Protein AF-A0A1F4VCU8-F1 (afdb_monomer)

Foldseek 3Di:
DWKWKDQPPKIWIFDDDPPDPDDDDTDIDIDHDPPRPDMDIDDDDPDDDDDDDDDDDDDPDPDDDDDDDDDVVVVVLVVLLFKDKDALDEPDPWPFPDKDFDAAFDKDKDWDFGPHQHPFQWDKDFWDDKPWFDWDWADGTRGTTIIIGTHRHGDITGIGDHHSGGMIMTGDDD

Structure (mmCIF, N/CA/C/O backbone):
data_AF-A0A1F4VCU8-F1
#
_entry.id   AF-A0A1F4VCU8-F1
#
loop_
_atom_site.group_PDB
_atom_site.id
_atom_site.type_symbol
_atom_site.label_atom_id
_atom_site.label_alt_id
_atom_site.label_comp_id
_atom_site.label_asym_id
_atom_site.label_entity_id
_atom_site.label_seq_id
_atom_site.pdbx_PDB_ins_code
_atom_site.Cartn_x
_atom_site.Cartn_y
_atom_site.Cartn_z
_atom_site.occupancy
_atom_site.B_iso_or_equiv
_atom_site.auth_seq_id
_atom_site.auth_comp_id
_atom_site.auth_asym_id
_atom_site.auth_atom_id
_atom_site.pdbx_PDB_model_num
ATOM 1 N N . MET A 1 1 ? -11.627 6.304 26.361 1.00 94.69 1 MET A N 1
ATOM 2 C CA . MET A 1 1 ? -11.579 6.113 24.892 1.00 94.69 1 MET A CA 1
ATOM 3 C C . MET A 1 1 ? -12.552 5.004 24.498 1.00 94.69 1 MET A C 1
ATOM 5 O O . MET A 1 1 ? -12.701 4.077 25.289 1.00 94.69 1 MET A O 1
ATOM 9 N N . ARG A 1 2 ? -13.235 5.103 23.347 1.00 97.06 2 ARG A N 1
ATOM 10 C CA . ARG A 1 2 ? -14.158 4.075 22.809 1.00 97.06 2 ARG A CA 1
ATOM 11 C C . ARG A 1 2 ? -14.008 3.930 21.295 1.00 97.06 2 ARG A C 1
ATOM 13 O O . ARG A 1 2 ? -13.808 4.942 20.628 1.00 97.06 2 ARG A O 1
ATOM 20 N N . ALA A 1 3 ? -14.186 2.729 20.752 1.00 96.81 3 ALA A N 1
ATOM 21 C CA . ALA A 1 3 ? -14.424 2.555 19.321 1.00 96.81 3 ALA A CA 1
ATOM 22 C C . ALA A 1 3 ? -15.852 3.012 18.974 1.00 96.81 3 ALA A C 1
ATOM 24 O O . ALA A 1 3 ? -16.787 2.813 19.756 1.00 96.81 3 ALA A O 1
ATOM 25 N N . TYR A 1 4 ? -16.015 3.645 17.818 1.00 97.56 4 TYR A N 1
ATOM 26 C CA . TYR A 1 4 ? -17.270 4.223 17.346 1.00 97.56 4 TYR A CA 1
ATOM 27 C C . TYR A 1 4 ? -17.485 3.884 15.872 1.00 97.56 4 TYR A C 1
ATOM 29 O O . TYR A 1 4 ? -16.571 4.020 15.061 1.00 97.56 4 TYR A O 1
ATOM 37 N N . ALA A 1 5 ? -18.701 3.468 15.524 1.00 96.88 5 ALA A N 1
ATOM 38 C CA . ALA A 1 5 ? -19.099 3.214 14.144 1.00 96.88 5 ALA A CA 1
ATOM 39 C C . ALA A 1 5 ? -20.478 3.823 13.869 1.00 96.88 5 ALA A C 1
ATOM 41 O O . ALA A 1 5 ? -21.378 3.714 14.706 1.00 96.88 5 ALA A O 1
ATOM 42 N N . VAL A 1 6 ? -20.659 4.438 12.698 1.00 97.00 6 VAL A N 1
ATOM 43 C CA . VAL A 1 6 ? -21.945 4.997 12.254 1.00 97.00 6 VAL A CA 1
ATOM 44 C C . VAL A 1 6 ? -22.139 4.842 10.745 1.00 97.00 6 VAL A C 1
ATOM 46 O O . VAL A 1 6 ? -21.197 5.008 9.980 1.00 97.00 6 VAL A O 1
ATOM 49 N N . SER A 1 7 ? -23.363 4.535 10.315 1.00 94.62 7 SER A N 1
ATOM 50 C CA . SER A 1 7 ? -23.756 4.323 8.908 1.00 94.62 7 SER A CA 1
ATOM 51 C C . SER A 1 7 ? -24.832 5.308 8.419 1.00 94.62 7 SER A C 1
ATOM 53 O O . SER A 1 7 ? -25.619 5.011 7.523 1.00 94.62 7 SER A O 1
ATOM 55 N N . GLY A 1 8 ? -24.947 6.464 9.081 1.00 89.00 8 GLY A N 1
ATOM 56 C CA . GLY A 1 8 ? -25.991 7.473 8.855 1.00 89.00 8 GLY A CA 1
ATOM 57 C C . GLY A 1 8 ? -27.341 7.153 9.511 1.00 89.00 8 GLY A C 1
ATOM 58 O O . GLY A 1 8 ? -28.023 8.070 9.955 1.00 89.00 8 GLY A O 1
ATOM 59 N N . ALA A 1 9 ? -27.699 5.872 9.638 1.00 90.62 9 ALA A N 1
ATOM 60 C CA . ALA A 1 9 ? -28.936 5.426 10.293 1.00 90.62 9 ALA A CA 1
ATOM 61 C C . ALA A 1 9 ? -28.701 4.543 11.532 1.00 90.62 9 ALA A C 1
ATOM 63 O O . ALA A 1 9 ? -29.502 4.576 12.464 1.00 90.62 9 ALA A O 1
ATOM 64 N N . THR A 1 10 ? -27.590 3.802 11.585 1.00 94.94 10 THR A N 1
ATOM 65 C CA . THR A 1 10 ? -27.202 3.005 12.757 1.00 94.94 10 THR A CA 1
ATOM 66 C C . THR A 1 10 ? -25.923 3.576 13.349 1.00 94.94 10 THR A C 1
ATOM 68 O O . THR A 1 10 ? -25.008 3.924 12.605 1.00 94.94 10 THR A O 1
ATOM 71 N N . SER A 1 11 ? -25.821 3.635 14.675 1.00 96.75 11 SER A N 1
ATOM 72 C CA . SER A 1 11 ? -24.574 3.962 15.371 1.00 96.75 11 SER A CA 1
ATOM 73 C C . SER A 1 11 ? -24.323 3.004 16.526 1.00 96.75 11 SER A C 1
ATOM 75 O O . SER A 1 11 ? -25.271 2.571 17.180 1.00 96.75 11 SER A O 1
ATOM 77 N N . GLY A 1 12 ? -23.056 2.722 16.810 1.00 96.88 12 GLY A N 1
ATOM 78 C CA . GLY A 1 12 ? -22.636 1.866 17.912 1.00 96.88 12 GLY A CA 1
ATOM 79 C C . GLY A 1 12 ? -21.374 2.392 18.578 1.00 96.88 12 GLY A C 1
ATOM 80 O O . GLY A 1 12 ? -20.564 3.081 17.958 1.00 96.88 12 GLY A O 1
ATOM 81 N N . LEU A 1 13 ? -21.213 2.051 19.853 1.00 98.06 13 LEU A N 1
ATOM 82 C CA . LEU A 1 13 ? -20.025 2.330 20.652 1.00 98.06 13 LEU A CA 1
ATOM 83 C C . LEU A 1 13 ? -19.556 1.029 21.301 1.00 98.06 13 LEU A C 1
ATOM 85 O O . LEU A 1 13 ? -20.384 0.209 21.698 1.00 98.06 13 LEU A O 1
ATOM 89 N N . SER A 1 14 ? -18.245 0.865 21.443 1.00 97.00 14 SER A N 1
ATOM 90 C CA . SER A 1 14 ? -17.687 -0.173 22.311 1.00 97.00 14 SER A CA 1
ATOM 91 C C . SER A 1 14 ? -17.903 0.158 23.793 1.00 97.00 14 SER A C 1
ATOM 93 O O . SER A 1 14 ? -18.301 1.272 24.162 1.00 97.00 14 SER A O 1
ATOM 95 N N . SER A 1 15 ? -17.531 -0.782 24.664 1.00 97.12 15 SER A N 1
ATOM 96 C CA . SER A 1 15 ? -17.189 -0.469 26.053 1.00 97.12 15 SER A CA 1
ATOM 97 C C . SER A 1 15 ? -16.070 0.579 26.127 1.00 97.12 15 SER A C 1
ATOM 99 O O . SER A 1 15 ? -15.321 0.798 25.169 1.00 97.12 15 SER A O 1
ATOM 101 N N . TYR A 1 16 ? -15.967 1.250 27.273 1.00 97.44 16 TYR A N 1
ATOM 102 C CA . TYR A 1 16 ? -14.830 2.115 27.570 1.00 97.44 16 TYR A CA 1
ATOM 103 C C . TYR A 1 16 ? -13.554 1.293 27.727 1.00 97.44 16 TYR A C 1
ATOM 105 O O . TYR A 1 16 ? -13.584 0.252 28.377 1.00 97.44 16 TYR A O 1
ATOM 113 N N . HIS A 1 17 ? -12.446 1.815 27.196 1.00 96.50 17 HIS A N 1
ATOM 114 C CA . HIS A 1 17 ? -11.115 1.445 27.676 1.00 96.50 17 HIS A CA 1
ATOM 115 C C . HIS A 1 17 ? -11.064 1.657 29.191 1.00 96.50 17 HIS A C 1
ATOM 117 O O . HIS A 1 17 ? -11.518 2.715 29.651 1.00 96.50 17 HIS A O 1
ATOM 123 N N . THR A 1 18 ? -10.518 0.711 29.955 1.00 96.44 18 THR A N 1
ATOM 124 C CA . THR A 1 18 ? -10.536 0.811 31.430 1.00 96.44 18 THR A CA 1
ATOM 125 C C . THR A 1 18 ? -9.712 1.986 31.957 1.00 96.44 18 THR A C 1
ATOM 127 O O . THR A 1 18 ? -9.962 2.483 33.052 1.00 96.44 18 THR A O 1
ATOM 130 N N . GLY A 1 19 ? -8.761 2.457 31.150 1.00 94.81 19 GLY A N 1
ATOM 131 C CA . GLY A 1 19 ? -7.851 3.549 31.499 1.00 94.81 19 GLY A CA 1
ATOM 132 C C . GLY A 1 19 ? -6.573 3.082 32.193 1.00 94.81 19 GLY A C 1
ATOM 133 O O . GLY A 1 19 ? -5.846 3.927 32.700 1.00 94.81 19 GLY A O 1
ATOM 134 N N . GLY A 1 20 ? -6.311 1.771 32.224 1.00 94.62 20 GLY A N 1
ATOM 135 C CA . GLY A 1 20 ? -5.032 1.220 32.672 1.00 94.62 20 GLY A CA 1
ATOM 136 C C . GLY A 1 20 ? -3.891 1.405 31.664 1.00 94.62 20 GLY A C 1
ATOM 137 O O . GLY A 1 20 ? -4.073 1.969 30.585 1.00 94.62 20 GLY A O 1
ATOM 138 N N . ASP A 1 21 ? -2.721 0.866 32.016 1.00 95.12 21 ASP A N 1
ATOM 139 C CA . ASP A 1 21 ? -1.460 1.015 31.267 1.00 95.12 21 ASP A CA 1
ATOM 140 C C . ASP A 1 21 ? -1.215 -0.095 30.225 1.00 95.12 21 ASP A C 1
ATOM 142 O O . ASP A 1 21 ? -0.102 -0.275 29.731 1.00 95.12 21 ASP A O 1
ATOM 146 N N . THR A 1 22 ? -2.240 -0.883 29.900 1.00 94.69 22 THR A N 1
ATOM 147 C CA . THR A 1 22 ? -2.159 -1.999 28.947 1.00 94.69 22 THR A CA 1
ATOM 148 C C . THR A 1 22 ? -3.058 -1.755 27.745 1.00 94.69 22 THR A C 1
ATOM 150 O O . THR A 1 22 ? -4.133 -1.182 27.891 1.00 94.69 22 THR A O 1
ATOM 153 N N . PHE A 1 23 ? -2.661 -2.2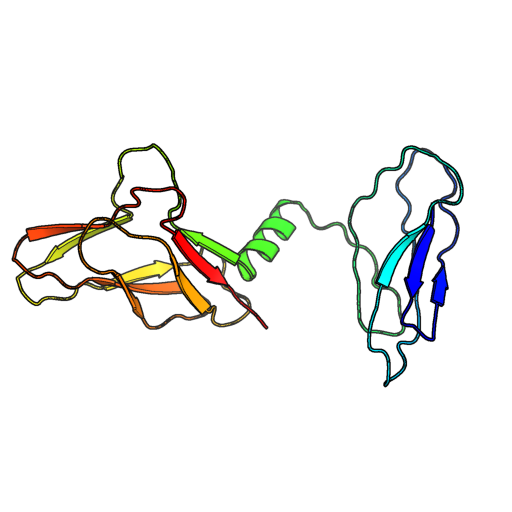53 26.572 1.00 93.50 23 PHE A N 1
ATOM 154 C CA . PHE A 1 23 ? -3.525 -2.248 25.393 1.00 93.50 23 PHE A CA 1
ATOM 155 C C . PHE A 1 23 ? -4.762 -3.133 25.603 1.00 93.50 23 PHE A C 1
ATOM 157 O O . PHE A 1 23 ? -4.649 -4.284 26.028 1.00 93.50 23 PHE A O 1
ATOM 164 N N . GLU A 1 24 ? -5.937 -2.612 25.248 1.00 94.06 24 GLU A N 1
ATOM 165 C CA . GLU A 1 24 ? -7.211 -3.337 25.262 1.00 94.06 24 GLU A CA 1
ATOM 166 C C . GLU A 1 24 ? -7.853 -3.348 23.875 1.00 94.06 24 GLU A C 1
ATOM 168 O O . GLU A 1 24 ? -7.866 -2.340 23.164 1.00 94.06 24 GLU A O 1
ATOM 173 N N . VAL A 1 25 ? -8.462 -4.477 23.509 1.00 93.06 25 VAL A N 1
ATOM 174 C CA . VAL A 1 25 ? -9.234 -4.580 22.268 1.00 93.06 25 VAL A CA 1
ATOM 175 C C . VAL A 1 25 ? -10.623 -3.989 22.486 1.00 93.06 25 VAL A C 1
ATOM 177 O O . VAL A 1 25 ? -11.438 -4.528 23.235 1.00 93.06 25 VAL A O 1
ATOM 180 N N . LEU A 1 26 ? -10.921 -2.899 21.781 1.00 94.94 26 LEU A N 1
ATOM 181 C CA . LEU A 1 26 ? -12.248 -2.290 21.762 1.00 94.94 26 LEU A CA 1
ATOM 182 C C . LEU A 1 26 ? -13.006 -2.731 20.512 1.00 94.94 26 LEU A C 1
ATOM 184 O O . LEU A 1 26 ? -12.565 -2.503 19.391 1.00 94.94 26 LEU A O 1
ATOM 188 N N . THR A 1 27 ? -14.172 -3.344 20.711 1.00 94.19 27 THR A N 1
ATOM 189 C CA . THR A 1 27 ? -14.996 -3.883 19.623 1.00 94.19 27 THR A CA 1
ATOM 190 C C . THR A 1 27 ? -16.317 -3.138 19.524 1.00 94.19 27 THR A C 1
ATOM 192 O O . THR A 1 27 ? -16.995 -2.921 20.528 1.00 94.19 27 THR A O 1
ATOM 195 N N . VAL A 1 28 ? -16.706 -2.786 18.301 1.00 94.94 28 VAL A N 1
ATOM 196 C CA . VAL A 1 28 ? -18.032 -2.259 17.977 1.00 94.94 28 VAL A CA 1
ATOM 197 C C . VAL A 1 28 ? -18.593 -3.025 16.783 1.00 94.94 28 VAL A C 1
ATOM 199 O O . VAL A 1 28 ? -17.887 -3.279 15.810 1.00 94.94 28 VAL A O 1
ATOM 202 N N . THR A 1 29 ? -19.870 -3.392 16.849 1.00 94.62 29 THR A N 1
ATOM 203 C CA . THR A 1 29 ? -20.588 -4.043 15.749 1.00 94.62 29 THR A CA 1
ATOM 204 C C . THR A 1 29 ? -21.853 -3.252 15.471 1.00 94.62 29 THR A C 1
ATOM 206 O O . THR A 1 29 ? -22.619 -2.958 16.388 1.00 94.62 29 THR A O 1
ATOM 209 N N . ILE A 1 30 ? -22.074 -2.899 14.206 1.00 95.31 30 ILE A N 1
ATOM 210 C CA . ILE A 1 30 ? -23.306 -2.253 13.754 1.00 95.31 30 ILE A CA 1
ATOM 211 C C . ILE A 1 30 ? -23.870 -3.006 12.555 1.00 95.31 30 ILE A C 1
ATOM 213 O O . ILE A 1 30 ? -23.128 -3.565 11.752 1.00 95.31 30 ILE A O 1
ATOM 217 N N . THR A 1 31 ? -25.194 -2.992 12.415 1.00 95.38 31 THR A N 1
ATOM 218 C CA . THR A 1 31 ? -25.839 -3.409 11.166 1.00 95.38 31 THR A CA 1
ATOM 219 C C . THR A 1 31 ? -25.790 -2.247 10.182 1.00 95.38 31 THR A C 1
ATOM 221 O O . THR A 1 31 ? -26.274 -1.152 10.489 1.00 95.38 31 THR A O 1
ATOM 224 N N . ILE A 1 32 ? -25.206 -2.481 9.007 1.00 95.12 32 ILE A N 1
ATOM 225 C CA . ILE A 1 32 ? -25.193 -1.511 7.912 1.00 95.12 32 ILE A CA 1
ATOM 226 C C . ILE A 1 32 ? -26.499 -1.664 7.124 1.00 95.12 32 ILE A C 1
ATOM 228 O O . ILE A 1 32 ? -26.737 -2.734 6.561 1.00 95.12 32 ILE A O 1
ATOM 232 N N . PRO A 1 33 ? -27.373 -0.644 7.095 1.00 94.12 33 PRO A N 1
ATOM 233 C CA . PRO A 1 33 ? -28.591 -0.712 6.306 1.00 94.12 33 PRO A CA 1
ATOM 234 C C . PRO A 1 33 ? -28.263 -0.624 4.812 1.00 94.12 33 PRO A C 1
ATOM 236 O O . PRO A 1 33 ? -27.275 -0.013 4.408 1.00 94.12 33 PRO A O 1
ATOM 239 N N . THR A 1 34 ? -29.115 -1.213 3.975 1.00 94.69 34 THR A N 1
ATOM 240 C CA . THR A 1 34 ? -28.892 -1.315 2.520 1.00 94.69 34 THR A CA 1
ATOM 241 C C . THR A 1 34 ? -28.850 0.033 1.800 1.00 94.69 34 THR A C 1
ATOM 243 O O . THR A 1 34 ? -28.366 0.110 0.677 1.00 94.69 34 THR A O 1
ATOM 246 N N . ASN A 1 35 ? -29.351 1.095 2.430 1.00 92.69 35 ASN A N 1
ATOM 247 C CA . ASN A 1 35 ? -29.348 2.461 1.915 1.00 92.69 35 ASN A CA 1
ATOM 248 C C . ASN A 1 35 ? -28.251 3.347 2.535 1.00 92.69 35 ASN A C 1
ATOM 250 O O . ASN A 1 35 ? -28.311 4.567 2.382 1.00 92.69 35 ASN A O 1
ATOM 254 N N . ALA A 1 36 ? -27.281 2.777 3.260 1.00 95.75 36 ALA A N 1
ATOM 255 C CA . ALA A 1 36 ? -26.168 3.545 3.809 1.00 95.75 36 ALA A CA 1
ATOM 256 C C . ALA A 1 36 ? -25.326 4.159 2.678 1.00 95.75 36 ALA A C 1
ATOM 258 O O . ALA A 1 36 ? -24.809 3.450 1.819 1.00 95.75 36 ALA A O 1
ATOM 259 N N . THR A 1 37 ? -25.164 5.481 2.697 1.00 95.44 37 THR A N 1
ATOM 260 C CA . THR A 1 37 ? -24.336 6.226 1.730 1.00 95.44 37 THR A CA 1
ATOM 261 C C . THR A 1 37 ? -22.970 6.615 2.291 1.00 95.44 37 THR A C 1
ATOM 263 O O . THR A 1 37 ? -22.089 7.032 1.545 1.00 95.44 37 THR A O 1
ATOM 266 N N . ASN A 1 38 ? -22.785 6.489 3.606 1.00 93.81 38 ASN A N 1
ATOM 267 C CA . ASN A 1 38 ? -21.536 6.759 4.302 1.00 93.81 38 ASN A CA 1
ATOM 268 C C . ASN A 1 38 ? -21.410 5.803 5.492 1.00 93.81 38 ASN A C 1
ATOM 270 O O . ASN A 1 38 ? -22.391 5.553 6.196 1.00 93.81 38 ASN A O 1
ATOM 274 N N . ILE A 1 39 ? -20.200 5.296 5.715 1.00 94.88 39 ILE A N 1
ATOM 275 C CA . ILE A 1 39 ? -19.821 4.567 6.920 1.00 94.88 39 ILE A CA 1
ATOM 276 C C . ILE A 1 39 ? -18.625 5.297 7.523 1.00 94.88 39 ILE A C 1
ATOM 278 O O . ILE A 1 39 ? -17.591 5.452 6.878 1.00 94.88 39 ILE A O 1
ATOM 282 N N . THR A 1 40 ? -18.759 5.732 8.770 1.00 96.38 40 THR A N 1
ATOM 283 C CA . THR A 1 40 ? -17.675 6.347 9.532 1.00 96.38 40 THR A CA 1
ATOM 284 C C . THR A 1 40 ? -17.259 5.408 10.652 1.00 96.38 40 THR A C 1
ATOM 286 O O . THR A 1 40 ? -18.084 4.996 11.470 1.00 96.38 40 THR A O 1
ATOM 289 N N . LEU A 1 41 ? -15.966 5.104 10.696 1.00 95.88 41 LEU A N 1
ATOM 290 C CA . LEU A 1 41 ? -15.306 4.401 11.790 1.00 95.88 41 LEU A CA 1
ATOM 291 C C . LEU A 1 41 ? -14.384 5.399 12.486 1.00 95.88 41 LEU A C 1
ATOM 293 O O . LEU A 1 41 ? -13.634 6.112 11.822 1.00 95.88 41 LEU A O 1
ATOM 297 N N . ALA A 1 42 ? -14.460 5.487 13.809 1.00 96.19 42 ALA A N 1
ATOM 298 C CA . ALA A 1 42 ? -13.673 6.448 14.568 1.00 96.19 42 ALA A CA 1
ATOM 299 C C . ALA A 1 42 ? -13.369 5.957 15.983 1.00 96.19 42 ALA A C 1
ATOM 301 O O . ALA A 1 42 ? -13.940 4.984 16.480 1.00 96.19 42 ALA A O 1
ATOM 302 N N . VAL A 1 43 ? -12.505 6.705 16.661 1.00 96.50 43 VAL A N 1
ATOM 303 C CA . VAL A 1 43 ? -12.291 6.599 18.101 1.00 96.50 43 VAL A CA 1
ATOM 304 C C . VAL A 1 43 ? -12.884 7.825 18.775 1.00 96.50 43 VAL A C 1
ATOM 306 O O . VAL A 1 43 ? -12.582 8.960 18.412 1.00 96.50 43 VAL A O 1
ATOM 309 N N . LYS A 1 44 ? -13.747 7.594 19.763 1.00 96.25 44 LYS A N 1
ATOM 310 C CA . LYS A 1 44 ? -14.415 8.645 20.525 1.00 96.25 44 LYS A CA 1
ATOM 311 C C . LYS A 1 44 ? -13.725 8.872 21.869 1.00 96.25 44 LYS A C 1
ATOM 313 O O . LYS A 1 44 ? -13.519 7.941 22.658 1.00 96.25 44 LYS A O 1
ATOM 318 N N . PHE A 1 45 ? -13.446 10.139 22.148 1.00 96.25 45 PHE A N 1
ATOM 319 C CA . PHE A 1 45 ? -12.943 10.636 23.422 1.00 96.25 45 PHE A CA 1
ATOM 320 C C . PHE A 1 45 ? -14.024 11.492 24.083 1.00 96.25 45 PHE A C 1
ATOM 322 O O . PHE A 1 45 ? -14.522 12.428 23.469 1.00 96.25 45 PHE A O 1
ATOM 329 N N . ASP A 1 46 ? -14.400 11.167 25.321 1.00 94.25 46 ASP A N 1
ATOM 330 C CA . ASP A 1 46 ? -15.365 11.969 26.094 1.00 94.25 46 ASP A CA 1
ATOM 331 C C . ASP A 1 46 ? -14.670 12.997 27.009 1.00 94.25 46 ASP A C 1
ATOM 333 O O . ASP A 1 46 ? -15.324 13.834 27.622 1.00 94.25 46 ASP A O 1
ATOM 337 N N . ALA A 1 47 ? -13.340 12.934 27.095 1.00 94.56 47 ALA A N 1
ATOM 338 C CA . ALA A 1 47 ? -12.485 13.880 27.796 1.00 94.56 47 ALA A CA 1
ATOM 339 C C . ALA A 1 47 ? -11.144 13.993 27.059 1.00 94.56 47 ALA A C 1
ATOM 341 O O . ALA A 1 47 ? -10.735 13.056 26.367 1.00 94.56 47 ALA A O 1
ATOM 342 N N . SER A 1 48 ? -10.461 15.129 27.221 1.00 94.94 48 SER A N 1
ATOM 343 C CA . SER A 1 48 ? -9.111 15.320 26.682 1.00 94.94 48 SER A CA 1
ATOM 344 C C . SER A 1 48 ? -8.129 14.381 27.382 1.00 94.94 48 SER A C 1
ATOM 346 O O . SER A 1 48 ? -8.110 14.301 28.610 1.00 94.94 48 SER A O 1
ATOM 348 N N . THR A 1 49 ? -7.341 13.640 26.608 1.00 94.94 49 THR A N 1
ATOM 349 C CA . THR A 1 49 ? -6.363 12.675 27.115 1.00 94.94 49 THR A CA 1
ATOM 350 C C . THR A 1 49 ? -5.324 12.369 26.038 1.00 94.94 49 THR A C 1
ATOM 352 O O . THR A 1 49 ? -5.577 12.591 24.853 1.00 94.94 49 THR A O 1
ATOM 355 N N . THR A 1 50 ? -4.178 11.831 26.443 1.00 94.94 50 THR A N 1
ATOM 356 C CA . THR A 1 50 ? -3.230 11.191 25.528 1.00 94.94 50 THR A CA 1
ATOM 357 C C . THR A 1 50 ? -3.562 9.708 25.48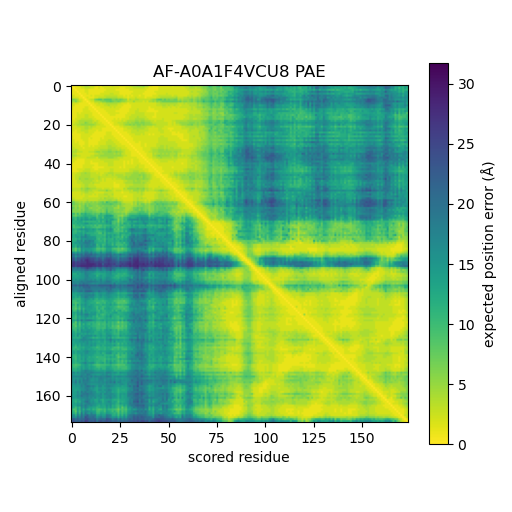9 1.00 94.94 50 THR A C 1
ATOM 359 O O . THR A 1 50 ? -3.592 9.056 26.529 1.00 94.94 50 THR A O 1
ATOM 362 N N . ALA A 1 51 ? -3.810 9.169 24.300 1.00 95.12 51 ALA A N 1
ATOM 363 C CA . ALA A 1 51 ? -4.039 7.746 24.109 1.00 95.12 51 ALA A CA 1
ATOM 364 C C . ALA A 1 51 ? -3.212 7.239 22.933 1.00 95.12 51 ALA A C 1
ATOM 366 O O . ALA A 1 51 ? -2.973 7.969 21.971 1.00 95.12 51 ALA A O 1
ATOM 367 N N . TYR A 1 52 ? -2.819 5.975 23.018 1.00 94.19 52 TYR A N 1
ATOM 368 C CA . TYR A 1 52 ? -2.166 5.264 21.935 1.00 94.19 52 TYR A CA 1
ATOM 369 C C . TYR A 1 52 ? -3.187 4.338 21.290 1.00 94.19 52 TYR A C 1
ATOM 371 O O . TYR A 1 52 ? -3.922 3.630 21.978 1.00 94.19 52 TYR A O 1
ATOM 379 N N . LEU A 1 53 ? -3.244 4.379 19.965 1.00 92.31 53 LEU A N 1
ATOM 380 C CA . LEU A 1 53 ? -3.994 3.427 19.169 1.00 92.31 53 LEU A CA 1
ATOM 381 C C . LEU A 1 53 ? -2.988 2.595 18.396 1.00 92.31 53 LEU A C 1
ATOM 383 O O . LEU A 1 53 ? -2.129 3.155 17.719 1.00 92.31 53 LEU A O 1
ATOM 387 N N . ASP A 1 54 ? -3.125 1.281 18.500 1.00 89.38 54 ASP A N 1
ATOM 388 C CA . ASP A 1 54 ? -2.375 0.347 17.683 1.00 89.38 54 ASP A CA 1
ATOM 389 C C . ASP A 1 54 ? -3.348 -0.615 17.009 1.00 89.38 54 ASP A C 1
ATOM 391 O O . ASP A 1 54 ? -4.148 -1.276 17.675 1.00 89.38 54 ASP A O 1
ATOM 395 N N . ASN A 1 55 ? -3.259 -0.644 15.681 1.00 86.00 55 ASN A N 1
ATOM 396 C CA . ASN A 1 55 ? -4.090 -1.411 14.766 1.00 86.00 55 ASN A CA 1
ATOM 397 C C . ASN A 1 55 ? -5.602 -1.080 14.787 1.00 86.00 55 ASN A C 1
ATOM 399 O O . ASN A 1 55 ? -6.202 -0.680 15.784 1.00 86.00 55 ASN A O 1
ATOM 403 N N . ALA A 1 56 ? -6.253 -1.251 13.639 1.00 88.88 56 ALA A N 1
ATOM 404 C CA . ALA A 1 56 ? -7.702 -1.157 13.500 1.00 88.88 56 ALA A CA 1
ATOM 405 C C . ALA A 1 56 ? -8.146 -2.072 12.359 1.00 88.88 56 ALA A C 1
ATOM 407 O O . ALA A 1 56 ? -7.634 -1.988 11.246 1.00 88.88 56 ALA A O 1
ATOM 408 N N . THR A 1 57 ? -9.105 -2.956 12.628 1.00 88.31 57 THR A N 1
ATOM 409 C CA . THR A 1 57 ? -9.627 -3.888 11.623 1.00 88.31 57 THR A CA 1
ATOM 410 C C . THR A 1 57 ? -11.130 -3.705 11.472 1.00 88.31 57 THR A C 1
ATOM 412 O O . THR A 1 57 ? -11.865 -3.680 12.459 1.00 88.31 57 THR A O 1
ATOM 415 N N . ALA A 1 58 ? -11.584 -3.597 10.225 1.00 89.31 58 ALA A N 1
ATOM 416 C CA . ALA A 1 58 ? -12.993 -3.601 9.863 1.00 89.31 58 ALA A CA 1
ATOM 417 C C . ALA A 1 58 ? -13.292 -4.863 9.051 1.00 89.31 58 ALA A C 1
ATOM 419 O O . ALA A 1 58 ? -12.589 -5.164 8.088 1.00 89.31 58 ALA A O 1
ATOM 420 N N . VAL A 1 59 ? -14.341 -5.588 9.438 1.00 89.88 59 VAL A N 1
ATOM 421 C CA . VAL A 1 59 ? -14.795 -6.794 8.740 1.00 89.88 59 VAL A CA 1
ATOM 422 C C . VAL A 1 59 ? -16.285 -6.754 8.475 1.00 89.88 59 VAL A C 1
ATOM 424 O O . VAL A 1 59 ? -17.053 -6.165 9.235 1.00 89.88 59 VAL A O 1
ATOM 427 N N . ILE A 1 60 ? -16.695 -7.433 7.407 1.00 90.44 60 ILE A N 1
ATOM 428 C CA . ILE A 1 60 ? -18.099 -7.697 7.115 1.00 90.44 60 ILE A CA 1
ATOM 429 C C . ILE A 1 60 ? -18.477 -9.010 7.800 1.00 90.44 60 ILE A C 1
ATOM 431 O O . ILE A 1 60 ? -17.927 -10.062 7.485 1.00 90.44 60 ILE A O 1
ATOM 435 N N . GLY A 1 61 ? -19.420 -8.952 8.737 1.00 89.44 61 GLY A N 1
ATOM 436 C CA . GLY A 1 61 ? -19.907 -10.127 9.452 1.00 89.44 61 GLY A CA 1
ATOM 437 C C . GLY A 1 61 ? -20.639 -9.764 10.739 1.00 89.44 61 GLY A C 1
ATOM 438 O O . GLY A 1 61 ? -20.628 -8.616 11.177 1.00 89.44 61 GLY A O 1
ATOM 439 N N . SER A 1 62 ? -21.290 -10.754 11.349 1.00 80.81 62 SER A N 1
ATOM 440 C CA . SER A 1 62 ? -22.005 -10.596 12.624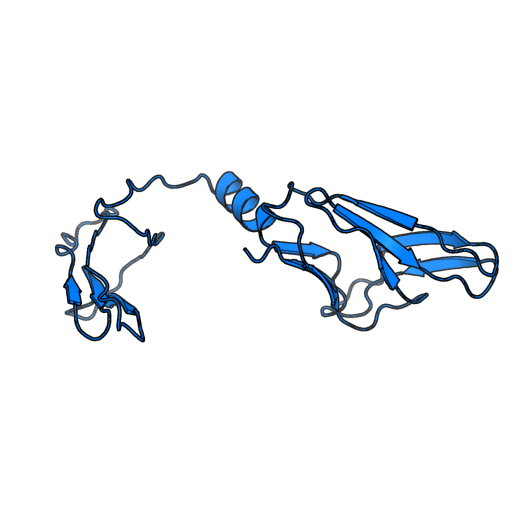 1.00 80.81 62 SER A CA 1
ATOM 441 C C . SER A 1 62 ? -21.136 -10.875 13.853 1.00 80.81 62 SER A C 1
ATOM 443 O O . SER A 1 62 ? -21.580 -10.659 14.977 1.00 80.81 62 SER A O 1
ATOM 445 N N . THR A 1 63 ? -19.917 -11.379 13.660 1.00 83.44 63 THR A N 1
ATOM 446 C CA . THR A 1 63 ? -18.974 -11.714 14.730 1.00 83.44 63 THR A CA 1
ATOM 447 C C . THR A 1 63 ? -17.736 -10.845 14.616 1.00 83.44 63 THR A C 1
ATOM 449 O O . THR A 1 63 ? -17.165 -10.721 13.532 1.00 83.44 63 THR A O 1
ATOM 452 N N . ALA A 1 64 ? -17.298 -10.277 15.737 1.00 78.62 64 ALA A N 1
ATOM 453 C CA . ALA A 1 64 ? -16.030 -9.569 15.799 1.00 78.62 64 ALA A CA 1
ATOM 454 C C . ALA A 1 64 ? -14.880 -10.512 15.423 1.00 78.62 64 ALA A C 1
ATOM 456 O O . ALA A 1 64 ? -14.797 -11.625 15.947 1.00 78.62 64 ALA A O 1
ATOM 457 N N . GLN A 1 65 ? -14.005 -10.079 14.513 1.00 81.88 65 GLN A N 1
ATOM 458 C CA . GLN A 1 65 ? -12.802 -10.839 14.192 1.00 81.88 65 GLN A CA 1
ATOM 459 C C . GLN A 1 65 ? -11.871 -10.824 15.409 1.00 81.88 65 GLN A C 1
ATOM 461 O O . GLN A 1 65 ? -11.616 -9.767 15.988 1.00 81.88 65 GLN A O 1
ATOM 466 N N . THR A 1 66 ? -11.346 -11.988 15.793 1.00 82.25 66 THR A N 1
ATOM 467 C CA . THR A 1 66 ? -10.290 -12.065 16.804 1.00 82.25 66 THR A CA 1
ATOM 468 C C . THR A 1 66 ? -9.073 -11.281 16.322 1.00 82.25 66 THR A C 1
ATOM 470 O O . THR A 1 66 ? -8.568 -11.519 15.223 1.00 82.25 66 THR A O 1
ATOM 473 N N . TYR A 1 67 ? -8.612 -10.341 17.146 1.00 78.00 67 TYR A N 1
ATOM 474 C CA . TYR A 1 67 ? -7.394 -9.597 16.870 1.00 78.00 67 TYR A CA 1
ATOM 475 C C . TYR A 1 67 ? -6.186 -10.532 16.958 1.00 78.00 67 TYR A C 1
ATOM 477 O O . TYR A 1 67 ? -5.932 -11.122 18.007 1.0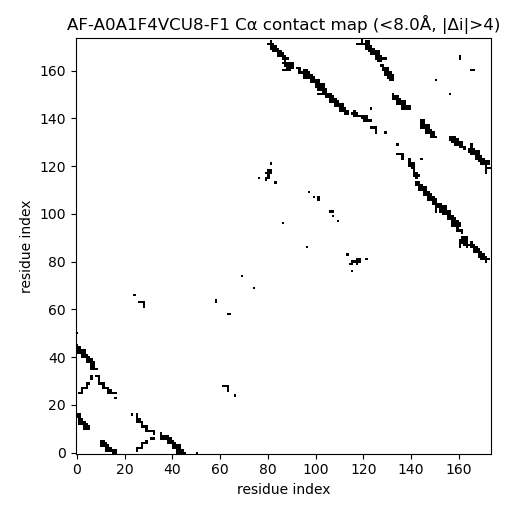0 78.00 67 TYR A O 1
ATOM 485 N N . TYR A 1 68 ? -5.444 -10.644 15.860 1.00 76.06 68 TYR A N 1
ATOM 486 C CA . TYR A 1 68 ? -4.151 -11.312 15.816 1.00 76.06 68 TYR A CA 1
ATOM 487 C C . TYR A 1 68 ? -3.130 -10.2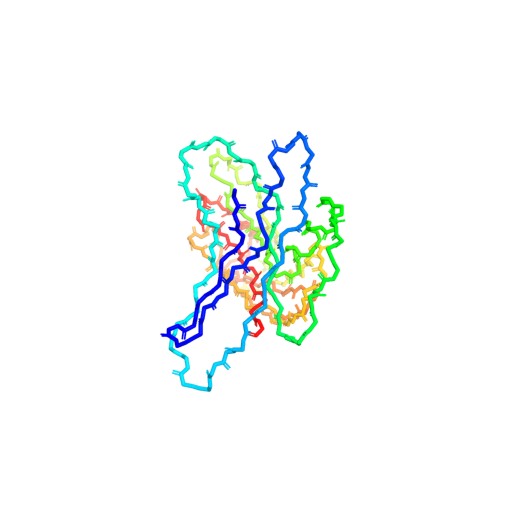84 15.337 1.00 76.06 68 TYR A C 1
ATOM 489 O O . TYR A 1 68 ? -3.128 -9.986 14.140 1.00 76.06 68 TYR A O 1
ATOM 497 N N . PRO A 1 69 ? -2.312 -9.702 16.236 1.00 72.81 69 PRO A N 1
ATOM 498 C CA . PRO A 1 69 ? -1.235 -8.826 15.805 1.00 72.81 69 PRO A CA 1
ATOM 499 C C . PRO A 1 69 ? -0.333 -9.634 14.875 1.00 72.81 69 PRO A C 1
ATOM 501 O O . PRO A 1 69 ? 0.198 -10.678 15.261 1.00 72.81 69 PRO A O 1
ATOM 504 N N . LEU A 1 70 ? -0.228 -9.188 13.628 1.00 75.56 70 LEU A N 1
ATOM 505 C CA . LEU A 1 70 ? 0.699 -9.776 12.676 1.00 75.56 70 LEU A CA 1
ATOM 506 C C . LEU A 1 70 ? 2.107 -9.318 13.045 1.00 75.56 70 LEU A C 1
ATOM 508 O O . LEU A 1 70 ? 2.308 -8.195 13.512 1.00 75.56 70 LEU A O 1
ATOM 512 N N . HIS A 1 71 ? 3.093 -10.191 12.855 1.00 81.88 71 HIS A N 1
ATOM 513 C CA . HIS A 1 71 ? 4.476 -9.767 12.998 1.00 81.88 71 HIS A CA 1
ATOM 514 C C . HIS A 1 71 ? 4.756 -8.674 11.947 1.00 81.88 71 HIS A C 1
ATOM 516 O O . HIS A 1 71 ? 4.253 -8.791 10.828 1.00 81.88 71 HIS A O 1
ATOM 522 N N . PRO A 1 72 ? 5.572 -7.640 12.229 1.00 78.69 72 PRO A N 1
ATOM 523 C CA . PRO A 1 72 ? 5.852 -6.582 11.252 1.00 78.69 72 PRO A CA 1
ATOM 524 C C . PRO A 1 72 ? 6.325 -7.100 9.883 1.00 78.69 72 PRO A C 1
ATOM 526 O O . PRO A 1 72 ? 6.015 -6.509 8.853 1.00 78.69 72 PRO A O 1
ATOM 529 N N . ALA A 1 73 ? 7.031 -8.237 9.858 1.00 79.38 73 ALA A N 1
ATOM 530 C CA . ALA A 1 73 ? 7.409 -8.909 8.613 1.00 79.38 73 ALA A CA 1
ATOM 531 C C . ALA A 1 73 ? 6.192 -9.420 7.815 1.00 79.38 73 ALA A C 1
ATOM 533 O O . ALA A 1 73 ? 6.145 -9.239 6.603 1.00 79.38 73 ALA A O 1
ATOM 534 N N . ASP A 1 74 ? 5.185 -9.985 8.483 1.00 79.81 74 ASP A N 1
ATOM 535 C CA . ASP A 1 74 ? 3.963 -10.482 7.840 1.00 79.81 74 ASP A CA 1
ATOM 536 C C . ASP A 1 74 ? 3.090 -9.321 7.337 1.00 79.81 74 ASP A C 1
ATOM 538 O O . ASP A 1 74 ? 2.465 -9.407 6.277 1.00 79.81 74 ASP A O 1
ATOM 542 N N . GLU A 1 75 ? 3.050 -8.206 8.078 1.00 81.19 75 GLU A N 1
ATOM 543 C CA . GLU A 1 75 ? 2.375 -6.986 7.623 1.00 81.19 75 GLU A CA 1
ATOM 544 C C . GLU A 1 75 ? 3.057 -6.387 6.395 1.00 81.19 75 GLU A C 1
ATOM 546 O O . GLU A 1 75 ? 2.370 -5.986 5.453 1.00 81.19 75 GLU A O 1
ATOM 551 N N . TRP A 1 76 ? 4.392 -6.374 6.380 1.00 77.00 76 TRP A N 1
ATOM 552 C CA . TRP A 1 76 ? 5.179 -5.940 5.232 1.00 77.00 76 TRP A CA 1
ATOM 553 C C . TRP A 1 76 ? 4.931 -6.830 4.014 1.00 77.00 76 TRP A C 1
ATOM 555 O O . TRP A 1 76 ? 4.609 -6.317 2.943 1.00 77.00 76 TRP A O 1
ATOM 565 N N . GLU A 1 77 ? 4.972 -8.154 4.173 1.00 77.62 77 GLU A N 1
ATOM 566 C CA . GLU A 1 77 ? 4.632 -9.083 3.092 1.00 77.62 77 GLU A CA 1
ATOM 567 C C . GLU A 1 77 ? 3.201 -8.866 2.591 1.00 77.62 77 GLU A C 1
ATOM 569 O O . GLU A 1 77 ? 2.957 -8.877 1.383 1.00 77.62 77 GLU A O 1
ATOM 574 N N . ARG A 1 78 ? 2.240 -8.616 3.491 1.00 79.31 78 ARG A N 1
ATOM 575 C CA . ARG A 1 78 ? 0.855 -8.314 3.108 1.00 79.31 78 ARG A CA 1
ATOM 576 C C . ARG A 1 78 ? 0.765 -7.010 2.324 1.00 79.31 78 ARG A C 1
ATOM 578 O O . ARG A 1 78 ? 0.095 -6.994 1.298 1.00 79.31 78 ARG A O 1
ATOM 585 N N . ALA A 1 79 ? 1.433 -5.946 2.765 1.00 80.81 79 ALA A N 1
ATOM 586 C CA . ALA A 1 79 ? 1.476 -4.677 2.041 1.00 80.81 79 ALA A CA 1
ATOM 587 C C . ALA A 1 79 ? 2.100 -4.858 0.646 1.00 80.81 79 ALA A C 1
ATOM 589 O O . ALA A 1 79 ? 1.531 -4.404 -0.349 1.00 80.81 79 ALA A O 1
ATOM 590 N N . GLN A 1 80 ? 3.190 -5.627 0.553 1.00 83.06 80 GLN A N 1
ATOM 591 C CA . GLN A 1 80 ? 3.847 -5.954 -0.712 1.00 83.06 80 GLN A CA 1
ATOM 592 C C . GLN A 1 80 ? 2.967 -6.774 -1.664 1.00 83.06 80 GLN A C 1
ATOM 594 O O . GLN A 1 80 ? 3.181 -6.716 -2.873 1.00 83.06 80 GLN A O 1
ATOM 599 N N . ARG A 1 81 ? 1.940 -7.496 -1.193 1.00 84.88 81 ARG A N 1
ATOM 600 C CA . ARG A 1 81 ? 0.967 -8.155 -2.091 1.00 84.88 81 ARG A CA 1
ATOM 601 C C . ARG A 1 81 ? 0.055 -7.175 -2.826 1.00 84.88 81 ARG A C 1
ATOM 603 O O . ARG A 1 81 ? -0.478 -7.554 -3.869 1.00 84.88 81 ARG A O 1
ATOM 610 N N . TYR A 1 82 ? -0.117 -5.964 -2.297 1.00 89.88 82 TYR A N 1
ATOM 611 C CA . TYR A 1 82 ? -1.018 -4.949 -2.850 1.00 89.88 82 TYR A CA 1
ATOM 612 C C . TYR A 1 82 ? -0.288 -3.823 -3.571 1.00 89.88 82 TYR A C 1
ATOM 614 O O . TYR A 1 82 ? -0.832 -3.267 -4.522 1.00 89.88 82 TYR A O 1
ATOM 622 N N . TYR A 1 83 ? 0.937 -3.504 -3.154 1.00 92.00 83 TYR A N 1
ATOM 623 C CA . TYR A 1 83 ? 1.669 -2.377 -3.711 1.00 92.00 83 TYR A CA 1
ATOM 624 C C . TYR A 1 83 ? 3.179 -2.616 -3.716 1.00 92.00 83 TYR A C 1
ATOM 626 O O . TYR A 1 83 ? 3.753 -3.081 -2.734 1.00 92.00 83 TYR A O 1
ATOM 634 N N . GLU A 1 84 ? 3.835 -2.304 -4.831 1.00 93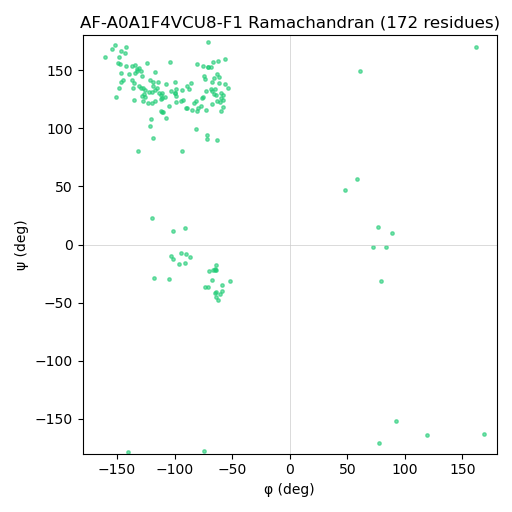.19 84 GLU A N 1
ATOM 635 C CA . GLU A 1 84 ? 5.297 -2.285 -4.942 1.00 93.19 84 GLU A CA 1
ATOM 636 C C . GLU A 1 84 ? 5.738 -1.194 -5.910 1.00 93.19 84 GLU A C 1
ATOM 638 O O . GLU A 1 84 ? 5.029 -0.868 -6.865 1.00 93.19 84 GLU A O 1
ATOM 643 N N . VAL A 1 85 ? 6.907 -0.619 -5.636 1.00 93.56 85 VAL A N 1
ATOM 644 C CA . VAL A 1 85 ? 7.484 0.483 -6.403 1.00 93.56 85 VAL A CA 1
ATOM 645 C C . VAL A 1 85 ? 8.909 0.118 -6.778 1.00 93.56 85 VAL A C 1
ATOM 647 O O . VAL A 1 85 ? 9.711 -0.214 -5.907 1.00 93.56 85 VAL A O 1
ATOM 650 N N . HIS A 1 86 ? 9.235 0.216 -8.062 1.00 92.25 86 HIS A N 1
ATOM 651 C CA . HIS A 1 86 ? 10.611 0.176 -8.551 1.00 92.25 86 HIS A CA 1
ATOM 652 C C . HIS A 1 86 ? 11.023 1.580 -9.006 1.00 92.25 86 HIS A C 1
ATOM 654 O O . HIS A 1 86 ? 10.244 2.262 -9.668 1.00 92.25 86 HIS A O 1
ATOM 660 N N . GLY A 1 87 ? 12.246 2.010 -8.689 1.00 90.94 87 GLY A N 1
ATOM 661 C CA . GLY A 1 87 ? 12.741 3.352 -9.027 1.00 90.94 87 GLY A CA 1
ATOM 662 C C . GLY A 1 87 ? 12.516 4.392 -7.923 1.00 90.94 87 GLY A C 1
ATOM 663 O O . GLY A 1 87 ? 12.502 4.049 -6.744 1.00 90.94 87 GLY A O 1
ATOM 664 N N . GLY A 1 88 ? 12.386 5.666 -8.301 1.00 87.12 88 GLY A N 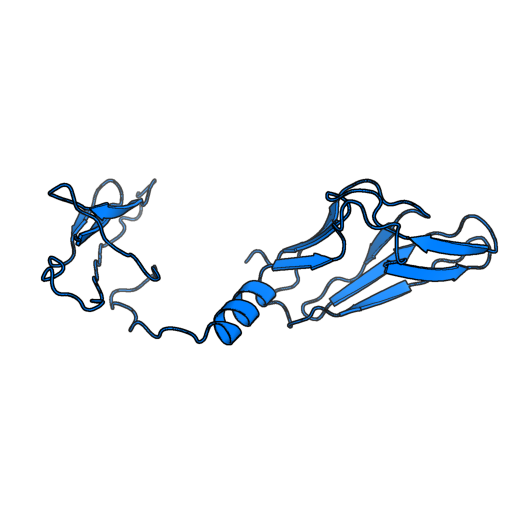1
ATOM 665 C CA . GLY A 1 88 ? 12.058 6.783 -7.405 1.00 87.12 88 GLY A CA 1
ATOM 666 C C . GLY A 1 88 ? 13.193 7.310 -6.520 1.00 87.12 88 GLY A C 1
ATOM 667 O O . GLY A 1 88 ? 12.944 8.039 -5.559 1.00 87.12 88 GLY A O 1
ATOM 668 N N . LEU A 1 89 ? 14.451 6.968 -6.806 1.00 78.25 89 LEU A N 1
ATOM 669 C CA . LEU A 1 89 ? 15.592 7.485 -6.047 1.00 78.25 89 LEU A CA 1
ATOM 670 C C . LEU A 1 89 ? 15.979 8.888 -6.545 1.00 78.25 89 LEU A C 1
ATOM 672 O O . LEU A 1 89 ? 16.698 9.028 -7.533 1.00 78.25 89 LEU A O 1
ATOM 676 N N . ALA A 1 90 ? 15.541 9.938 -5.840 1.00 60.41 90 ALA A N 1
ATOM 677 C CA . ALA A 1 90 ? 16.023 11.299 -6.087 1.00 60.41 90 ALA A CA 1
ATOM 678 C C . ALA A 1 90 ? 17.498 11.463 -5.684 1.00 60.41 90 ALA A C 1
ATOM 680 O O . ALA A 1 90 ? 17.905 11.103 -4.581 1.00 60.41 90 ALA A O 1
ATOM 681 N N . GLY A 1 91 ? 18.288 12.092 -6.558 1.00 58.84 91 GLY A N 1
ATOM 682 C CA . GLY A 1 91 ? 19.605 12.637 -6.208 1.00 58.84 91 GLY A CA 1
ATOM 683 C C . GLY A 1 91 ? 20.784 11.660 -6.234 1.00 58.84 91 GLY A C 1
ATOM 684 O O . GLY A 1 91 ? 21.917 12.099 -6.053 1.00 58.84 91 GLY A O 1
ATOM 685 N N . ALA A 1 92 ? 20.571 10.373 -6.516 1.00 53.97 92 ALA A N 1
ATOM 686 C CA . ALA A 1 92 ? 21.663 9.474 -6.875 1.00 53.97 92 ALA A CA 1
ATOM 687 C C . ALA A 1 92 ? 21.763 9.418 -8.408 1.00 53.97 92 ALA A C 1
ATOM 689 O O . ALA A 1 92 ? 20.765 9.074 -9.042 1.00 53.97 92 ALA A O 1
ATOM 690 N N . PRO A 1 93 ? 22.914 9.725 -9.038 1.00 54.88 93 PRO A N 1
ATOM 691 C CA . PRO A 1 93 ? 23.116 9.416 -10.447 1.00 54.88 93 PRO A CA 1
ATOM 692 C C . PRO A 1 93 ? 23.063 7.893 -10.655 1.00 54.88 93 PRO A C 1
ATOM 694 O O . PRO A 1 93 ? 24.062 7.189 -10.538 1.00 54.88 93 PRO A O 1
ATOM 697 N N . GLY A 1 94 ? 21.844 7.411 -10.909 1.00 59.38 94 GLY A N 1
ATOM 698 C CA . GLY A 1 94 ? 21.480 6.583 -12.049 1.00 59.38 94 GLY A CA 1
ATOM 699 C C . GLY A 1 94 ? 22.236 5.277 -12.205 1.00 59.38 94 GLY A C 1
ATOM 700 O O . GLY A 1 94 ? 22.782 5.037 -13.280 1.00 59.38 94 GLY A O 1
ATOM 701 N N . TRP A 1 95 ? 22.226 4.400 -11.196 1.00 77.94 95 TRP A N 1
ATOM 702 C CA . TRP A 1 95 ? 22.440 2.993 -11.531 1.00 77.94 95 TRP A CA 1
ATOM 703 C C . TRP A 1 95 ? 21.312 2.570 -12.480 1.00 77.94 95 TRP A C 1
ATOM 705 O O . TRP A 1 95 ? 20.139 2.751 -12.140 1.00 77.94 95 TRP A O 1
ATOM 715 N N . PRO A 1 96 ? 21.636 2.082 -13.688 1.00 84.62 96 PRO A N 1
ATOM 716 C CA . PRO A 1 96 ? 20.612 1.738 -14.654 1.00 84.62 96 PRO A CA 1
ATOM 717 C C . PRO A 1 96 ? 19.758 0.598 -14.106 1.00 84.62 96 PRO A C 1
ATOM 719 O O . PRO A 1 96 ? 20.281 -0.435 -13.691 1.00 84.62 96 PRO A O 1
ATOM 722 N N . ILE A 1 97 ? 18.439 0.789 -14.126 1.00 88.38 97 ILE A N 1
ATOM 723 C CA . ILE A 1 97 ? 17.472 -0.236 -13.711 1.00 88.38 97 ILE A CA 1
ATOM 724 C C . ILE A 1 97 ? 17.387 -1.318 -14.786 1.00 88.38 97 ILE A C 1
ATOM 726 O O . ILE A 1 97 ? 17.323 -2.506 -14.480 1.00 88.38 97 ILE A O 1
ATOM 730 N N . PHE A 1 98 ? 17.475 -0.912 -16.054 1.00 90.88 98 PHE A N 1
ATOM 731 C CA . PHE A 1 98 ? 17.578 -1.819 -17.191 1.00 90.88 98 PHE A CA 1
ATOM 732 C C . PHE A 1 98 ? 18.808 -1.464 -18.018 1.00 90.88 98 PHE A C 1
ATOM 734 O O . PHE A 1 98 ? 19.031 -0.296 -18.337 1.00 90.88 98 PHE A O 1
ATOM 741 N N . THR A 1 99 ? 19.599 -2.477 -18.372 1.00 91.62 99 THR A N 1
ATOM 742 C CA . THR A 1 99 ? 20.733 -2.343 -19.292 1.00 91.62 99 THR A CA 1
ATOM 743 C C . THR A 1 99 ? 20.716 -3.499 -20.276 1.00 91.62 99 THR A C 1
ATOM 745 O O . THR A 1 99 ? 20.764 -4.657 -19.865 1.00 91.62 99 THR A O 1
ATOM 748 N N . ALA A 1 100 ? 20.709 -3.202 -21.573 1.00 92.19 100 ALA A N 1
ATOM 749 C CA . ALA A 1 100 ? 21.112 -4.173 -22.585 1.00 92.19 100 ALA A CA 1
ATOM 750 C C . ALA A 1 100 ? 21.738 -3.485 -23.788 1.00 92.19 100 ALA A C 1
ATOM 752 O O . ALA A 1 100 ? 21.467 -2.326 -24.103 1.00 92.19 100 ALA A O 1
ATOM 753 N N . TYR A 1 101 ? 22.557 -4.253 -24.491 1.00 91.56 101 TYR A N 1
ATOM 754 C CA . TYR A 1 101 ? 22.886 -3.942 -25.865 1.00 91.56 101 TYR A CA 1
ATOM 755 C C . TYR A 1 101 ? 21.672 -4.237 -26.746 1.00 91.56 101 TYR A C 1
ATOM 757 O O . TYR A 1 101 ? 21.100 -5.323 -26.653 1.00 91.56 101 TYR A O 1
ATOM 765 N N . THR A 1 102 ? 21.306 -3.301 -27.617 1.00 89.06 102 THR A N 1
ATOM 766 C CA . THR A 1 102 ? 20.297 -3.559 -28.650 1.00 89.06 102 THR A CA 1
ATOM 767 C C . THR A 1 102 ? 20.851 -3.224 -30.011 1.00 89.06 102 THR A C 1
ATOM 769 O O . THR A 1 102 ? 21.277 -2.081 -30.199 1.00 89.06 102 THR A O 1
ATOM 772 N N . PRO A 1 103 ? 20.796 -4.143 -30.981 1.00 85.38 103 PRO A N 1
ATOM 773 C CA . PRO A 1 103 ? 20.927 -3.761 -32.376 1.00 85.38 103 PRO A CA 1
ATOM 774 C C . PRO A 1 103 ? 19.768 -2.827 -32.777 1.00 85.38 103 PRO A C 1
ATOM 776 O O . PRO A 1 103 ? 18.725 -2.784 -32.123 1.00 85.38 103 PRO A O 1
ATOM 779 N N . SER A 1 104 ? 19.946 -2.027 -33.835 1.00 81.88 104 SER A N 1
ATOM 780 C CA . SER A 1 104 ? 18.900 -1.091 -34.275 1.00 81.88 104 SER A CA 1
ATOM 781 C C . SER A 1 104 ? 17.596 -1.834 -34.566 1.00 81.88 104 SER A C 1
ATOM 783 O O . SER A 1 104 ? 17.646 -2.871 -35.226 1.00 81.88 104 SER A O 1
ATOM 785 N N . THR A 1 105 ? 16.453 -1.280 -34.152 1.00 82.06 105 THR A N 1
ATOM 786 C CA . THR A 1 105 ? 15.092 -1.848 -34.302 1.00 82.06 105 THR A CA 1
ATOM 787 C C . THR A 1 105 ? 14.756 -3.045 -33.412 1.00 82.06 105 THR A C 1
ATOM 789 O O . THR A 1 105 ? 13.613 -3.499 -33.426 1.00 82.06 105 THR A O 1
ATOM 792 N N . ASP A 1 106 ? 15.701 -3.519 -32.599 1.00 87.56 106 ASP A N 1
ATOM 793 C CA . ASP A 1 106 ? 15.436 -4.589 -31.643 1.00 87.56 106 ASP A CA 1
ATOM 794 C C . ASP A 1 106 ? 14.745 -4.069 -30.371 1.00 87.56 106 ASP A C 1
ATOM 796 O O . ASP A 1 106 ? 14.833 -2.887 -30.008 1.00 87.56 106 ASP A O 1
ATOM 800 N N . GLN A 1 107 ? 14.029 -4.969 -29.700 1.00 89.69 107 GLN A N 1
ATOM 801 C CA . GLN A 1 107 ? 13.217 -4.683 -28.523 1.00 89.69 107 GLN A CA 1
ATOM 802 C C . GLN A 1 107 ? 13.505 -5.697 -27.409 1.00 89.69 107 GLN A C 1
ATOM 804 O O . GLN A 1 107 ? 12.737 -6.651 -27.226 1.00 89.69 107 GLN A O 1
ATOM 809 N N . PRO A 1 108 ? 14.599 -5.527 -26.650 1.00 91.38 108 PRO A N 1
ATOM 810 C CA . PRO A 1 108 ? 14.916 -6.436 -25.564 1.00 91.38 108 PRO A CA 1
ATOM 811 C C . PRO A 1 108 ? 13.824 -6.372 -24.502 1.00 91.38 108 PRO A C 1
ATOM 813 O O . PRO A 1 108 ? 13.213 -5.328 -24.247 1.00 91.38 108 PRO A O 1
ATOM 816 N N . ARG A 1 109 ? 13.598 -7.523 -23.876 1.00 94.06 109 ARG A N 1
ATOM 817 C CA . ARG A 1 109 ? 12.610 -7.698 -22.817 1.00 94.06 109 ARG A CA 1
ATOM 818 C C . ARG A 1 109 ? 13.306 -8.118 -21.537 1.00 94.06 109 ARG A C 1
ATOM 820 O O . ARG A 1 109 ? 14.156 -9.005 -21.548 1.00 94.06 109 ARG A O 1
ATOM 827 N N . PHE A 1 110 ? 12.893 -7.504 -20.442 1.00 94.25 110 PHE A N 1
ATOM 828 C CA . PHE A 1 110 ? 13.394 -7.759 -19.102 1.00 94.25 110 PHE A CA 1
ATOM 829 C C . PHE A 1 110 ? 12.245 -8.281 -18.279 1.00 94.25 110 PHE A C 1
ATOM 831 O O . PHE A 1 110 ? 11.211 -7.627 -18.174 1.00 94.25 110 PHE A O 1
ATOM 838 N N . VAL A 1 111 ? 12.421 -9.459 -17.702 1.00 95.94 111 VAL A N 1
ATOM 839 C CA . VAL A 1 111 ? 11.455 -9.983 -16.745 1.00 95.94 111 VAL A CA 1
ATOM 840 C C . VAL A 1 111 ? 11.785 -9.376 -15.392 1.00 95.94 111 VAL A C 1
ATOM 842 O O . VAL A 1 111 ? 12.898 -9.537 -14.893 1.00 95.94 111 VAL A O 1
ATOM 845 N N . VAL A 1 112 ? 10.815 -8.677 -14.818 1.00 95.69 112 VAL A N 1
ATOM 846 C CA . VAL A 1 112 ? 10.907 -8.102 -13.482 1.00 95.69 112 VAL A CA 1
ATOM 847 C C . VAL A 1 112 ? 9.971 -8.881 -12.578 1.00 95.69 112 VAL A C 1
ATOM 849 O O . VAL A 1 112 ? 8.755 -8.864 -12.765 1.00 95.69 112 VAL A O 1
ATOM 852 N N . THR A 1 113 ? 10.545 -9.594 -11.617 1.00 97.06 113 THR A N 1
ATOM 853 C CA . THR A 1 113 ? 9.792 -10.319 -10.594 1.00 97.06 113 THR A CA 1
ATOM 854 C C . THR A 1 113 ? 9.466 -9.392 -9.438 1.00 97.06 113 THR A C 1
ATOM 856 O O . THR A 1 113 ? 10.325 -8.623 -9.009 1.00 97.06 113 THR A O 1
ATOM 859 N N . PHE A 1 114 ? 8.255 -9.501 -8.909 1.00 95.19 114 PHE A N 1
ATOM 860 C CA . PHE A 1 114 ? 7.889 -8.838 -7.662 1.00 95.19 114 PHE A CA 1
ATOM 861 C C . PHE A 1 114 ? 8.577 -9.495 -6.466 1.00 95.19 114 PHE A C 1
ATOM 863 O O . PHE A 1 114 ? 8.851 -10.698 -6.492 1.00 95.19 114 PHE A O 1
ATOM 870 N N . ALA A 1 115 ? 8.801 -8.727 -5.397 1.00 92.00 115 ALA A N 1
ATOM 871 C CA . ALA A 1 115 ? 9.318 -9.263 -4.136 1.00 92.00 115 ALA A CA 1
ATOM 872 C C . ALA A 1 115 ? 8.395 -10.345 -3.542 1.00 92.00 115 ALA A C 1
ATOM 874 O O . ALA A 1 115 ? 8.864 -11.325 -2.963 1.00 92.00 115 ALA A O 1
ATOM 875 N N . VAL A 1 116 ? 7.080 -10.183 -3.721 1.00 91.94 116 VAL A N 1
ATOM 876 C CA . VAL A 1 116 ? 6.042 -11.126 -3.286 1.00 91.94 116 VAL A CA 1
ATOM 877 C C . VAL A 1 116 ? 5.000 -11.270 -4.394 1.00 91.94 116 VAL A C 1
ATOM 879 O O . VAL A 1 116 ? 4.630 -10.287 -5.041 1.00 91.94 116 VAL A O 1
ATOM 882 N N . ARG A 1 117 ? 4.485 -12.493 -4.598 1.00 94.50 117 ARG A N 1
ATOM 883 C CA . ARG A 1 117 ? 3.364 -12.737 -5.519 1.00 94.50 117 ARG A CA 1
ATOM 884 C C . ARG A 1 117 ? 2.152 -11.895 -5.104 1.00 94.50 117 ARG A C 1
ATOM 886 O O . ARG A 1 117 ? 1.693 -11.992 -3.966 1.00 94.50 117 ARG A O 1
ATOM 893 N N . LYS A 1 118 ? 1.635 -11.090 -6.028 1.00 93.31 118 LYS A N 1
ATOM 894 C CA . LYS A 1 118 ? 0.484 -10.204 -5.829 1.00 93.31 118 LYS A CA 1
ATOM 895 C C . LYS A 1 118 ? -0.805 -10.995 -5.648 1.00 93.31 118 LYS A C 1
ATOM 897 O O . LYS A 1 118 ? -0.929 -12.117 -6.133 1.00 93.31 118 LYS A O 1
ATOM 902 N N . ALA A 1 119 ? -1.758 -10.395 -4.935 1.00 91.12 119 ALA A N 1
ATOM 903 C CA . ALA A 1 119 ? -3.050 -11.023 -4.651 1.00 91.12 119 ALA A CA 1
ATOM 904 C C . ALA A 1 119 ? -3.923 -11.205 -5.908 1.00 91.12 119 ALA A C 1
ATOM 906 O O . ALA A 1 119 ? -4.703 -12.149 -5.980 1.00 91.12 119 ALA A O 1
ATOM 907 N N . VAL A 1 120 ? -3.767 -10.309 -6.883 1.00 93.62 120 VAL A N 1
ATOM 908 C CA . VAL A 1 120 ? -4.371 -10.341 -8.222 1.00 93.62 120 VAL A CA 1
ATOM 909 C C . VAL A 1 120 ? -3.348 -9.819 -9.232 1.00 93.62 120 VAL A C 1
ATOM 911 O O . VAL A 1 120 ? -2.310 -9.282 -8.835 1.00 93.62 120 VAL A O 1
ATOM 914 N N . VAL A 1 121 ? -3.614 -9.961 -10.535 1.00 96.12 121 VAL A N 1
ATOM 915 C CA . VAL A 1 121 ? -2.776 -9.339 -11.574 1.00 96.12 121 VAL A CA 1
ATOM 916 C C . VAL A 1 121 ? -2.777 -7.817 -11.362 1.00 96.12 121 VAL A C 1
ATOM 918 O O . VAL A 1 121 ? -3.839 -7.206 -11.482 1.00 96.12 121 VAL A O 1
ATOM 921 N N . PRO A 1 122 ? -1.633 -7.192 -11.028 1.00 96.56 122 PRO A N 1
ATOM 922 C CA . PRO A 1 122 ? -1.602 -5.773 -10.711 1.00 96.56 122 PRO A CA 1
ATOM 923 C C . PRO A 1 122 ? -1.714 -4.917 -11.974 1.00 96.56 122 PRO A C 1
ATOM 925 O O . PRO A 1 122 ? -1.267 -5.306 -13.058 1.00 96.56 122 PRO A O 1
ATOM 928 N N . THR A 1 123 ? -2.225 -3.700 -11.809 1.00 96.88 123 THR A N 1
ATOM 929 C CA . THR A 1 123 ? -2.016 -2.634 -12.791 1.00 96.88 123 THR A CA 1
ATOM 930 C C . THR A 1 123 ? -0.603 -2.101 -12.606 1.00 96.88 123 THR A C 1
ATOM 932 O O . THR A 1 123 ? -0.249 -1.639 -11.522 1.00 96.88 123 THR A O 1
ATOM 935 N N . VAL A 1 124 ? 0.217 -2.208 -13.651 1.00 96.94 124 VAL A N 1
ATOM 936 C CA . VAL A 1 124 ? 1.604 -1.739 -13.626 1.00 96.94 124 VAL A CA 1
ATOM 937 C C . VAL A 1 124 ? 1.714 -0.445 -14.423 1.00 96.94 124 VAL A C 1
ATOM 939 O O . VAL A 1 124 ? 1.447 -0.433 -15.626 1.00 96.94 124 VAL A O 1
ATOM 942 N N . THR A 1 125 ? 2.131 0.629 -13.760 1.00 96.50 125 THR A N 1
ATOM 943 C CA . THR A 1 125 ? 2.171 1.983 -14.319 1.00 96.50 125 THR A CA 1
ATOM 944 C C . THR A 1 125 ? 3.596 2.510 -14.307 1.00 96.50 125 THR A C 1
ATOM 946 O O . THR A 1 125 ? 4.273 2.446 -13.285 1.00 96.50 125 THR A O 1
ATOM 949 N N . VAL A 1 126 ? 4.050 3.054 -15.438 1.00 94.88 126 VAL A N 1
ATOM 950 C CA . VAL A 1 126 ? 5.295 3.830 -15.504 1.00 94.88 126 VAL A CA 1
ATOM 951 C C . VAL A 1 126 ? 4.958 5.295 -15.253 1.00 94.88 126 VAL A C 1
ATOM 953 O O . VAL A 1 126 ? 4.220 5.897 -16.030 1.00 94.88 126 VAL A O 1
ATOM 956 N N . ASN A 1 127 ? 5.495 5.855 -14.176 1.00 94.88 127 ASN A N 1
ATOM 957 C CA . ASN A 1 127 ? 5.372 7.261 -13.809 1.00 94.88 127 ASN A CA 1
ATOM 958 C C . ASN A 1 127 ? 6.674 8.006 -14.127 1.00 94.88 127 ASN A C 1
ATOM 960 O O . ASN A 1 127 ? 7.751 7.401 -14.180 1.00 94.88 127 ASN A O 1
ATOM 964 N N . GLY A 1 128 ? 6.564 9.324 -14.289 1.00 92.38 128 GLY A N 1
ATOM 965 C CA . GLY A 1 128 ? 7.702 10.211 -14.517 1.00 92.38 128 GLY A CA 1
ATOM 966 C C . GLY A 1 128 ? 8.253 10.172 -15.946 1.00 92.38 128 GLY A C 1
ATOM 967 O O . GLY A 1 128 ? 7.650 9.610 -16.866 1.00 92.38 128 GLY A O 1
ATOM 968 N N . THR A 1 129 ? 9.404 10.814 -16.137 1.00 89.44 129 THR A N 1
ATOM 969 C CA . THR A 1 129 ? 10.119 10.887 -17.418 1.00 89.44 129 THR A CA 1
ATOM 970 C C . THR A 1 129 ? 11.489 10.247 -17.273 1.00 89.44 129 THR A C 1
ATOM 972 O O . THR A 1 129 ? 12.491 10.893 -16.968 1.00 89.44 129 THR A O 1
ATOM 975 N N . TRP A 1 130 ? 11.531 8.957 -17.579 1.00 88.50 130 TRP A N 1
ATOM 976 C CA . TRP A 1 130 ? 12.742 8.159 -17.514 1.00 88.50 130 TRP A CA 1
ATOM 977 C C . TRP A 1 130 ? 13.770 8.608 -18.547 1.00 88.50 130 TRP A C 1
ATOM 979 O O . TRP A 1 130 ? 13.434 8.935 -19.688 1.00 88.50 130 TRP A O 1
ATOM 989 N N . THR A 1 131 ? 15.045 8.568 -18.167 1.00 89.19 131 THR A N 1
ATOM 990 C CA . THR A 1 131 ? 16.119 8.835 -19.127 1.00 89.19 131 THR A CA 1
ATOM 991 C C . THR A 1 131 ? 16.505 7.548 -19.838 1.00 89.19 131 THR A C 1
ATOM 993 O O . THR A 1 131 ? 16.692 6.517 -19.194 1.00 89.19 131 THR A O 1
ATOM 996 N N . GLY A 1 132 ? 16.639 7.617 -21.162 1.00 88.44 132 GLY A N 1
ATOM 997 C CA . GLY A 1 132 ? 16.937 6.473 -22.019 1.00 88.44 132 GLY A CA 1
ATOM 998 C C . GLY A 1 132 ? 15.831 6.230 -23.048 1.00 88.44 132 GLY A C 1
ATOM 999 O O . GLY A 1 132 ? 15.020 7.121 -23.311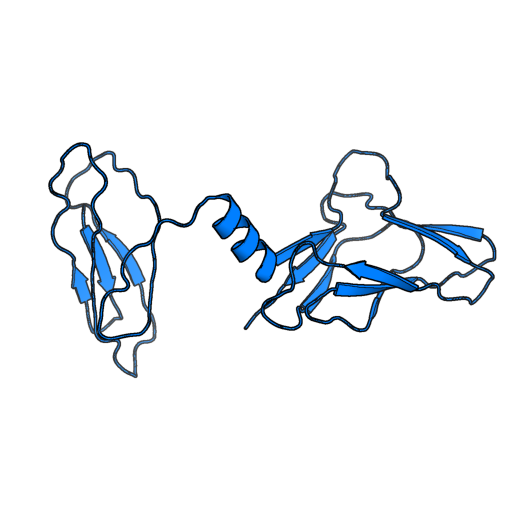 1.00 88.44 132 GLY A O 1
ATOM 1000 N N . PRO A 1 133 ? 15.799 5.044 -23.674 1.00 88.94 133 PRO A N 1
ATOM 1001 C CA . PRO A 1 133 ? 14.735 4.695 -24.606 1.00 88.94 133 PRO A CA 1
ATOM 1002 C C . PRO A 1 133 ? 13.378 4.569 -23.908 1.00 88.94 133 PRO A C 1
ATOM 1004 O O . PRO A 1 133 ? 13.304 4.276 -22.714 1.00 88.94 133 PRO A O 1
ATOM 1007 N N . ALA A 1 134 ? 12.299 4.731 -24.679 1.00 89.00 134 ALA A N 1
ATOM 1008 C CA . ALA A 1 134 ? 10.938 4.595 -24.170 1.00 89.00 134 ALA A CA 1
ATOM 1009 C C . ALA A 1 134 ? 10.704 3.201 -23.564 1.00 89.00 134 ALA A C 1
ATOM 1011 O O . ALA A 1 134 ? 10.955 2.183 -24.217 1.00 89.00 134 ALA A O 1
ATOM 1012 N N . LEU A 1 135 ? 10.195 3.184 -22.331 1.00 91.12 135 LEU A N 1
ATOM 1013 C CA . LEU A 1 135 ? 9.858 1.988 -21.569 1.00 91.12 135 LEU A CA 1
ATOM 1014 C C . LEU A 1 135 ? 8.378 1.633 -21.768 1.00 91.12 135 LEU A C 1
ATOM 1016 O O . LEU A 1 135 ? 7.502 2.487 -21.670 1.00 91.12 135 LEU A O 1
ATOM 1020 N N . THR A 1 136 ? 8.085 0.365 -22.040 1.00 94.50 136 THR A N 1
ATOM 1021 C CA . THR A 1 136 ? 6.723 -0.175 -22.146 1.00 94.50 136 THR A CA 1
ATOM 1022 C C . THR A 1 136 ? 6.585 -1.390 -21.242 1.00 94.50 136 THR A C 1
ATOM 1024 O O . THR A 1 136 ? 7.454 -2.262 -21.247 1.00 94.50 136 THR A O 1
ATOM 1027 N N . ILE A 1 137 ? 5.484 -1.467 -20.495 1.00 96.12 137 ILE A N 1
ATOM 1028 C CA . ILE A 1 137 ? 5.151 -2.645 -19.693 1.00 96.12 137 ILE A CA 1
ATOM 1029 C C . ILE A 1 137 ? 4.334 -3.626 -20.530 1.00 96.12 137 ILE A C 1
ATOM 1031 O O . ILE A 1 137 ? 3.414 -3.240 -21.248 1.00 96.12 137 ILE A O 1
ATOM 1035 N N . GLU A 1 138 ? 4.667 -4.904 -20.422 1.00 96.75 138 GLU A N 1
ATOM 1036 C CA . GLU A 1 138 ? 4.010 -6.002 -21.111 1.00 96.75 138 GLU A CA 1
ATOM 1037 C C . GLU A 1 138 ? 3.713 -7.150 -20.146 1.00 96.75 138 GLU A C 1
ATOM 1039 O O . GLU A 1 138 ? 4.458 -7.408 -19.201 1.00 96.75 138 GLU A O 1
ATOM 1044 N N . SER A 1 139 ? 2.655 -7.901 -20.455 1.00 96.44 139 SER A N 1
ATOM 1045 C CA . SER A 1 139 ? 2.343 -9.190 -19.822 1.00 96.44 139 SER A CA 1
ATOM 1046 C C . SER A 1 139 ? 2.405 -9.192 -18.280 1.00 96.44 139 SER A C 1
ATOM 1048 O O . SER A 1 139 ? 3.031 -10.097 -17.719 1.00 96.44 139 SER A O 1
ATOM 1050 N N . PRO A 1 140 ? 1.804 -8.211 -17.571 1.00 97.19 140 PRO A N 1
ATOM 1051 C CA . PRO A 1 140 ? 1.763 -8.262 -16.117 1.00 97.19 140 PRO A CA 1
ATOM 1052 C C . PRO A 1 140 ? 1.001 -9.511 -15.664 1.00 97.19 140 PRO A C 1
ATOM 1054 O O . PRO A 1 140 ? -0.026 -9.885 -16.235 1.00 97.19 140 PRO A O 1
ATOM 1057 N N . ASN A 1 141 ? 1.516 -10.165 -14.634 1.00 97.31 141 ASN A N 1
ATOM 1058 C CA . ASN A 1 141 ? 0.858 -11.252 -13.928 1.00 97.31 141 ASN A CA 1
ATOM 1059 C C . ASN A 1 141 ? 1.124 -11.108 -12.423 1.00 97.31 141 ASN A C 1
ATOM 1061 O O . ASN A 1 141 ? 1.771 -10.167 -11.980 1.00 97.31 141 ASN A O 1
ATOM 1065 N N . GLU A 1 142 ? 0.629 -12.034 -11.611 1.00 96.44 142 GLU A N 1
ATOM 1066 C CA . GLU A 1 142 ? 0.786 -11.956 -10.153 1.00 96.44 142 GLU A CA 1
ATOM 1067 C C . GLU A 1 142 ? 2.244 -12.072 -9.674 1.00 96.44 142 GLU A C 1
ATOM 1069 O O . GLU A 1 142 ? 2.553 -11.663 -8.561 1.00 96.44 142 GLU A O 1
ATOM 1074 N N . ALA A 1 143 ? 3.151 -12.642 -10.466 1.00 97.19 143 ALA A N 1
ATOM 1075 C CA . ALA A 1 143 ? 4.551 -12.845 -10.089 1.00 97.19 143 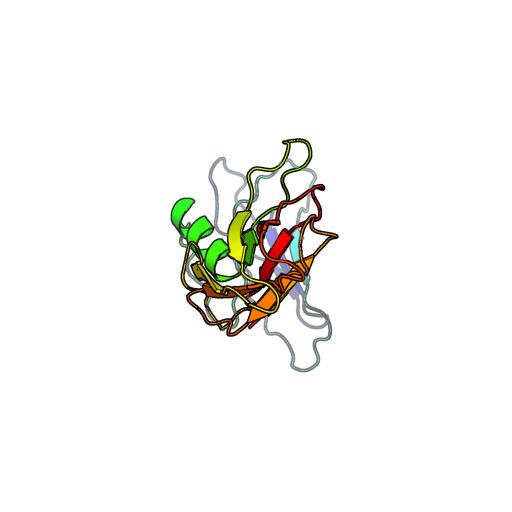ALA A CA 1
ATOM 1076 C C . ALA A 1 143 ? 5.490 -11.742 -10.607 1.00 97.19 143 ALA A C 1
ATOM 1078 O O . ALA A 1 143 ? 6.615 -11.624 -10.120 1.00 97.19 143 ALA A O 1
ATOM 1079 N N . GLY A 1 144 ? 5.061 -10.945 -11.587 1.00 97.38 144 GLY A N 1
ATOM 1080 C CA . GLY A 1 144 ? 5.908 -9.924 -12.192 1.00 97.38 144 GLY A CA 1
ATOM 1081 C C . GLY A 1 144 ? 5.331 -9.320 -13.466 1.00 97.38 144 GLY A C 1
ATOM 1082 O O . GLY A 1 144 ? 4.149 -9.455 -13.779 1.00 97.38 144 GLY A O 1
ATOM 1083 N N . TYR A 1 145 ? 6.199 -8.670 -14.229 1.00 97.62 145 TYR A N 1
ATOM 1084 C CA . TYR A 1 145 ? 5.891 -8.113 -15.544 1.00 97.62 145 TYR A CA 1
ATOM 1085 C C . TYR A 1 145 ? 7.111 -8.188 -16.463 1.00 97.62 145 TYR A C 1
ATOM 1087 O O . TYR A 1 145 ? 8.237 -8.420 -16.016 1.00 97.62 145 TYR A O 1
ATOM 1095 N N . ALA A 1 146 ? 6.896 -7.976 -17.759 1.00 97.00 146 ALA A N 1
ATOM 1096 C CA . ALA A 1 146 ? 7.974 -7.732 -18.703 1.00 97.00 146 ALA A CA 1
ATOM 1097 C C . ALA A 1 146 ? 8.097 -6.227 -18.977 1.00 97.00 146 ALA A C 1
ATOM 1099 O O . ALA A 1 146 ? 7.115 -5.553 -19.273 1.00 97.00 146 ALA A O 1
ATOM 1100 N N . ALA A 1 147 ? 9.309 -5.696 -18.886 1.00 95.25 147 ALA A N 1
ATOM 1101 C CA . ALA A 1 147 ? 9.668 -4.362 -19.342 1.00 95.25 147 ALA A CA 1
ATOM 1102 C C . ALA A 1 147 ? 10.334 -4.475 -20.715 1.00 95.25 147 ALA A C 1
ATOM 1104 O O . ALA A 1 147 ? 11.287 -5.235 -20.887 1.00 95.25 147 ALA A O 1
ATOM 1105 N N . ARG A 1 148 ? 9.845 -3.720 -21.694 1.00 93.88 148 ARG A N 1
ATOM 1106 C CA . ARG A 1 148 ? 10.409 -3.654 -23.043 1.00 93.88 148 ARG A CA 1
ATOM 1107 C C . ARG A 1 148 ? 10.854 -2.237 -23.337 1.00 93.88 148 ARG A C 1
ATOM 1109 O O . ARG A 1 148 ? 10.128 -1.293 -23.034 1.00 93.88 148 ARG A O 1
ATOM 1116 N N . PHE A 1 149 ? 11.992 -2.090 -23.999 1.00 89.50 149 PHE A N 1
ATOM 1117 C CA . PHE A 1 149 ? 12.389 -0.810 -24.571 1.00 89.50 149 PHE A CA 1
ATOM 1118 C C . PHE A 1 149 ? 12.669 -0.921 -26.065 1.00 89.50 149 PHE A C 1
ATOM 1120 O O . PHE A 1 149 ? 12.941 -2.004 -26.572 1.00 89.50 149 PHE A O 1
ATOM 1127 N N . THR A 1 150 ? 12.557 0.199 -26.779 1.00 85.50 150 THR A N 1
ATOM 1128 C CA . THR A 1 150 ? 12.742 0.241 -28.238 1.00 85.50 150 THR A CA 1
ATOM 1129 C C . THR A 1 150 ? 14.054 0.932 -28.578 1.00 85.50 150 THR A C 1
ATOM 1131 O O . THR A 1 150 ? 14.174 2.147 -28.417 1.00 85.50 150 THR A O 1
ATOM 1134 N N . GLY A 1 151 ? 15.041 0.166 -29.049 1.00 82.75 151 GLY A N 1
ATOM 1135 C CA . GLY A 1 151 ? 16.320 0.712 -29.498 1.00 82.75 151 GLY A CA 1
ATOM 1136 C C . GLY A 1 151 ? 16.199 1.375 -30.873 1.00 82.75 151 GLY A C 1
ATOM 1137 O O . GLY A 1 151 ? 15.765 0.750 -31.841 1.00 82.75 151 GLY A O 1
ATOM 1138 N N . THR A 1 152 ? 16.620 2.634 -30.994 1.00 84.69 152 THR A N 1
ATOM 1139 C CA . THR A 1 152 ? 16.643 3.359 -32.282 1.00 84.69 152 THR A CA 1
ATOM 1140 C C . THR A 1 152 ? 17.970 3.211 -33.031 1.00 84.69 152 THR A C 1
ATOM 1142 O O . THR A 1 152 ? 18.030 3.465 -34.231 1.00 84.69 152 THR A O 1
ATOM 1145 N N . ALA A 1 153 ? 19.026 2.759 -32.350 1.00 88.12 153 ALA A N 1
ATOM 1146 C CA . ALA A 1 153 ? 20.354 2.537 -32.909 1.00 88.12 153 ALA A CA 1
ATOM 1147 C C . ALA A 1 153 ? 21.058 1.366 -32.208 1.00 88.12 153 ALA A C 1
ATOM 1149 O O . ALA A 1 153 ? 20.688 0.985 -31.096 1.00 88.12 153 ALA A O 1
ATOM 1150 N N . ALA A 1 154 ? 22.088 0.819 -32.860 1.00 91.81 154 ALA A N 1
ATOM 1151 C CA . ALA A 1 154 ? 22.928 -0.231 -32.299 1.00 91.81 154 ALA A CA 1
ATOM 1152 C C . ALA A 1 154 ? 23.834 0.330 -31.188 1.00 91.81 154 ALA A C 1
ATOM 1154 O O . ALA A 1 154 ? 24.898 0.878 -31.473 1.00 91.81 154 ALA A O 1
ATOM 1155 N N . THR A 1 155 ? 23.404 0.236 -29.930 1.00 93.38 155 THR A N 1
ATOM 1156 C CA . THR A 1 155 ? 24.128 0.802 -28.781 1.00 93.38 155 THR A CA 1
ATOM 1157 C C . THR A 1 155 ? 23.807 0.063 -27.480 1.00 93.38 155 THR A C 1
ATOM 1159 O O . THR A 1 155 ? 22.866 -0.731 -27.408 1.00 93.38 155 THR A O 1
ATOM 1162 N N . PHE A 1 156 ? 24.592 0.337 -26.437 1.00 91.38 156 PHE A N 1
ATOM 1163 C CA . PHE A 1 156 ? 24.195 0.040 -25.066 1.00 91.38 156 PHE A CA 1
ATOM 1164 C C . PHE A 1 156 ? 23.115 1.024 -24.640 1.00 91.38 156 PHE A C 1
ATOM 1166 O O . PHE A 1 156 ? 23.354 2.227 -24.546 1.00 91.38 156 PHE A O 1
ATOM 1173 N N . ASN A 1 157 ? 21.929 0.491 -24.382 1.00 90.06 157 ASN A N 1
ATOM 1174 C CA . ASN A 1 157 ? 20.817 1.248 -23.849 1.00 90.06 157 ASN A CA 1
ATOM 1175 C C . ASN A 1 157 ? 20.728 1.037 -22.347 1.00 90.06 157 ASN A C 1
ATOM 1177 O O . ASN A 1 157 ? 20.817 -0.086 -21.845 1.00 90.06 157 ASN A O 1
ATOM 1181 N N . GLN A 1 158 ? 20.559 2.153 -21.653 1.00 91.12 158 GLN A N 1
ATOM 1182 C CA . GLN A 1 158 ? 20.415 2.229 -20.213 1.00 91.12 158 GLN A CA 1
ATOM 1183 C C . GLN A 1 158 ? 19.175 3.055 -19.914 1.00 91.12 158 GLN A C 1
ATOM 1185 O O . GLN A 1 158 ? 18.976 4.112 -20.515 1.00 91.12 158 GLN A O 1
ATOM 1190 N N . THR A 1 159 ? 18.364 2.564 -18.986 1.00 89.62 159 THR A N 1
ATOM 1191 C CA . THR A 1 159 ? 17.183 3.271 -18.501 1.00 89.62 159 THR A CA 1
ATOM 1192 C C . THR A 1 159 ? 17.341 3.508 -17.008 1.00 89.62 159 THR A C 1
ATOM 1194 O O . THR A 1 159 ? 17.536 2.561 -16.240 1.00 89.62 159 THR A O 1
ATOM 1197 N N . TYR A 1 160 ? 17.299 4.773 -16.601 1.00 89.00 160 TYR A N 1
ATOM 1198 C CA . TYR A 1 160 ? 17.495 5.198 -15.217 1.00 89.00 160 TYR A CA 1
ATOM 1199 C C . TYR A 1 160 ? 16.487 6.271 -14.817 1.00 89.00 160 TYR A C 1
ATOM 1201 O O . TYR A 1 160 ? 15.991 7.035 -15.650 1.00 89.00 160 TYR A O 1
ATOM 1209 N N . THR A 1 161 ? 16.214 6.316 -13.518 1.00 90.38 161 THR A N 1
ATOM 1210 C CA . THR A 1 161 ? 15.431 7.365 -12.868 1.00 90.38 161 THR A CA 1
ATOM 1211 C C . THR A 1 161 ? 16.295 8.620 -12.753 1.00 90.38 161 THR A C 1
ATOM 1213 O O . THR A 1 161 ? 17.419 8.548 -12.253 1.00 90.38 161 THR A O 1
ATOM 1216 N N . ASN A 1 162 ? 15.809 9.761 -13.230 1.00 85.75 162 ASN A N 1
ATOM 1217 C CA . ASN A 1 162 ? 16.436 11.076 -13.067 1.00 85.75 162 ASN A CA 1
ATOM 1218 C C . ASN A 1 162 ? 15.744 11.936 -11.995 1.00 85.75 162 ASN A C 1
ATOM 1220 O O . ASN A 1 162 ? 16.292 12.964 -11.596 1.00 85.75 162 ASN A O 1
ATOM 1224 N N . SER A 1 163 ? 14.582 11.501 -11.509 1.00 87.00 163 SER A N 1
ATOM 1225 C CA . SER A 1 163 ? 13.797 12.186 -10.488 1.00 87.00 163 SER A CA 1
ATOM 1226 C C . SER A 1 163 ? 13.119 11.190 -9.533 1.00 87.00 163 SER A C 1
ATOM 1228 O O . SER A 1 163 ? 13.053 9.991 -9.803 1.00 87.00 163 SER A O 1
ATOM 1230 N N . ALA A 1 164 ? 12.640 11.675 -8.381 1.00 88.00 164 ALA A N 1
ATOM 1231 C CA . ALA A 1 164 ? 11.940 10.850 -7.385 1.00 88.00 164 ALA A CA 1
ATOM 1232 C C . ALA A 1 164 ? 10.586 10.311 -7.874 1.00 88.00 164 ALA A C 1
ATOM 1234 O O . ALA A 1 164 ? 10.084 9.332 -7.330 1.00 88.00 164 ALA A O 1
ATOM 1235 N N . ASP A 1 165 ? 9.980 10.949 -8.871 1.00 90.31 165 ASP A N 1
ATOM 1236 C CA . ASP A 1 165 ? 8.706 10.542 -9.463 1.00 90.31 165 ASP A CA 1
ATOM 1237 C C . ASP A 1 165 ? 8.860 9.503 -10.587 1.00 90.31 165 ASP A C 1
ATOM 1239 O O . ASP A 1 165 ? 7.871 8.868 -10.964 1.00 90.31 165 ASP A O 1
ATOM 1243 N N . ASP A 1 166 ? 10.086 9.252 -11.059 1.00 92.31 166 ASP A N 1
ATOM 1244 C CA . ASP A 1 166 ? 10.381 8.196 -12.028 1.00 92.31 166 ASP A CA 1
ATOM 1245 C C . ASP A 1 166 ? 10.270 6.825 -11.364 1.00 92.31 166 ASP A C 1
ATOM 1247 O O . ASP A 1 166 ? 11.219 6.291 -10.782 1.00 92.31 166 ASP A O 1
ATOM 1251 N N . THR A 1 167 ? 9.080 6.248 -11.428 1.00 93.62 167 THR A N 1
ATOM 1252 C CA . THR A 1 167 ? 8.759 4.992 -10.754 1.00 93.62 167 THR A CA 1
ATOM 1253 C C . THR A 1 167 ? 8.007 4.056 -11.680 1.00 93.62 167 THR A C 1
ATOM 1255 O O . THR A 1 167 ? 7.341 4.480 -12.619 1.00 93.62 167 THR A O 1
ATOM 1258 N N . ILE A 1 168 ? 8.107 2.761 -11.412 1.00 95.19 168 ILE A N 1
ATOM 1259 C CA . ILE A 1 168 ? 7.165 1.768 -11.912 1.00 95.19 168 ILE A CA 1
ATOM 1260 C C . ILE A 1 168 ? 6.389 1.283 -10.699 1.00 95.19 168 ILE A C 1
ATOM 1262 O O . ILE A 1 168 ? 6.975 0.676 -9.801 1.00 95.19 168 ILE A O 1
ATOM 1266 N N . THR A 1 169 ? 5.096 1.573 -10.653 1.00 96.00 169 THR A N 1
ATOM 1267 C CA . THR A 1 169 ? 4.213 1.131 -9.572 1.00 96.00 169 THR A CA 1
ATOM 1268 C C . THR A 1 169 ? 3.438 -0.097 -10.018 1.00 96.00 169 THR A C 1
ATOM 1270 O O . THR A 1 169 ? 3.015 -0.182 -11.168 1.00 96.00 169 THR A O 1
ATOM 1273 N N . ALA A 1 170 ? 3.264 -1.063 -9.122 1.00 96.44 170 ALA A N 1
ATOM 1274 C CA . ALA A 1 170 ? 2.407 -2.224 -9.323 1.00 96.44 170 ALA A CA 1
ATOM 1275 C C . ALA A 1 170 ? 1.334 -2.237 -8.234 1.00 96.44 170 ALA A C 1
ATOM 1277 O O . ALA A 1 170 ? 1.636 -2.517 -7.074 1.00 96.44 170 ALA A O 1
ATOM 1278 N N . GLU A 1 171 ? 0.098 -1.930 -8.617 1.00 95.56 171 GLU A N 1
ATOM 1279 C CA . GLU A 1 171 ? -1.047 -1.804 -7.716 1.00 95.56 171 GLU A CA 1
ATOM 1280 C C . GLU A 1 171 ? -2.046 -2.935 -7.979 1.00 95.56 171 GLU A C 1
ATOM 1282 O O . GLU A 1 171 ? -2.618 -3.051 -9.067 1.00 95.56 171 GLU A O 1
ATOM 1287 N N . ALA A 1 172 ? -2.234 -3.806 -6.990 1.00 90.44 172 ALA A N 1
ATOM 1288 C CA . ALA A 1 172 ? -3.189 -4.906 -7.055 1.00 90.44 172 ALA A CA 1
ATOM 1289 C C . ALA A 1 172 ? -4.520 -4.457 -6.435 1.00 90.44 172 ALA A C 1
ATOM 1291 O O . ALA A 1 172 ? -4.792 -4.735 -5.268 1.00 90.44 172 ALA A O 1
ATOM 1292 N N . ASN A 1 173 ? -5.323 -3.732 -7.221 1.00 77.19 173 ASN A N 1
ATOM 1293 C CA . ASN A 1 173 ? -6.669 -3.321 -6.827 1.00 77.19 173 ASN A CA 1
ATOM 1294 C C . ASN A 1 173 ? -7.657 -4.484 -7.020 1.00 77.19 173 ASN A C 1
ATOM 1296 O O . ASN A 1 173 ? -7.799 -4.947 -8.155 1.00 77.19 173 ASN A O 1
ATOM 1300 N N . PRO A 1 174 ? -8.291 -4.988 -5.944 1.00 58.19 174 PRO A N 1
ATOM 1301 C CA . PRO A 1 174 ? -9.349 -5.988 -6.042 1.00 58.19 174 PRO A CA 1
ATOM 1302 C C . PRO A 1 174 ? -10.652 -5.424 -6.624 1.00 58.19 174 PRO A C 1
ATOM 1304 O O . PRO A 1 174 ? -10.902 -4.203 -6.486 1.00 58.19 174 PRO A O 1
#

pLDDT: mean 89.96, std 8.4, range [53.97, 98.06]

Secondary structure (DSSP, 8-state):
-EEEEE-SS-EEE-PPP--SSS-----------TT----EEEEE-SS------------SSSSPPPP-PPPHHHHHHHHHHHEEEEE--TTS----SEEEEE-TT---EEEEE-SS--SS--EEEEES--BSSPEEEEEEETTEEEEEE--SSSEEEEEB-SSTT-EEEEE---

Solvent-accessible surface area (backbone atoms only — not comparable to full-atom values): 10592 Å² total; per-residue (Å²): 83,26,31,33,42,34,27,91,84,41,73,33,63,23,65,69,57,91,79,68,99,64,93,76,92,62,62,62,78,74,74,75,59,96,81,50,88,52,76,51,77,50,76,46,66,95,63,96,76,92,82,88,85,78,88,86,86,87,79,91,71,96,65,85,77,82,90,70,89,66,54,72,67,57,49,49,53,54,48,40,20,36,41,48,76,47,75,31,53,58,89,54,92,48,73,55,80,44,74,47,77,26,55,56,76,35,64,62,74,42,81,45,70,49,99,42,65,29,82,42,64,34,55,71,46,82,41,66,75,60,45,55,59,64,79,42,81,41,79,61,38,35,52,29,32,32,44,33,36,56,31,87,46,71,41,79,45,47,32,24,34,78,35,50,60,15,26,38,38,36,40,32,79,129

Organism: NCBI:txid1802619

Radius of gyration: 23.85 Å; Cα contacts (8 Å, |Δi|>4): 331; chains: 1; bounding box: 54×28×67 Å

Mean predicted aligned error: 9.28 Å

Sequence (174 aa):
MRAYAVSGATSGLSSYHTGGDTFEVLTVTITIPTNATNITLAVKFDASTTAYLDNATAVIGSTAQTYYPLHPADEWERAQRYYEVHGGLAGAPGWPIFTAYTPSTDQPRFVVTFAVRKAVVPTVTVNGTWTGPALTIESPNEAGYAARFTGTAATFNQTYTNSADDTITAEANP

Nearest PDB structures (foldseek):
  4llf-assembly1_D  TM=2.699E-01  e=4.755E+00  Cucumber necrosis virus
  3gw6-assembly2_D  TM=9.811E-02  e=2.162E+00  Escherichia phage K1F
  3gw6-assembly1_A  TM=9.749E-02  e=2.668E+00  Escherichia phage K1F